Protein AF-A0A7V4NN51-F1 (afdb_monomer_lite)

Sequence (127 aa):
MRTKKGFVLYLTLILLSLLLLMSLALNQIIVSQSKVLQTLGKSVIAYYGAETGIERGFYEYYVNNRGPGFSASSILEIIGSNPVEYSVTFYSPSPWSNLCPATYYKSICIISTGKFLDNQRAVSSNY

Secondary structure (DSSP, 8-state):
-HHHHHHHHHHHHHHHHHHHHHHHHHHHHHHHHHHHHHHHHHHHHHHHHHHHHHHHHHHHHHTT---TT-EEEEEEEEETTEEEEEEEEEE--BTT-TTSB-SSTT--EEEEEEEETTEEEEEEEE-

pLDDT: mean 87.02, std 10.54, range [51.28, 97.94]

Structure (mmCIF, N/CA/C/O backbone):
data_AF-A0A7V4NN51-F1
#
_entry.id   AF-A0A7V4NN51-F1
#
loop_
_atom_site.group_PDB
_atom_site.id
_atom_site.type_symbol
_atom_site.label_atom_id
_atom_site.label_alt_id
_atom_site.label_comp_id
_atom_site.label_asym_id
_atom_site.label_entity_id
_atom_site.label_seq_id
_atom_site.pdbx_PDB_ins_code
_atom_site.Cartn_x
_atom_site.Cartn_y
_atom_site.Cartn_z
_atom_site.occupancy
_atom_site.B_iso_or_equiv
_atom_site.auth_seq_id
_atom_site.auth_comp_id
_atom_site.auth_asym_id
_atom_site.auth_atom_id
_atom_site.pdbx_PDB_model_num
ATOM 1 N N . MET A 1 1 ? -41.494 -13.749 52.878 1.00 51.28 1 MET A N 1
ATOM 2 C CA . MET A 1 1 ? -41.382 -13.998 51.415 1.00 51.28 1 MET A CA 1
ATOM 3 C C . MET A 1 1 ? -41.038 -12.767 50.552 1.00 51.28 1 MET A C 1
ATOM 5 O O . MET A 1 1 ? -40.801 -12.949 49.365 1.00 51.28 1 MET A O 1
ATOM 9 N N . ARG A 1 2 ? -40.945 -11.532 51.083 1.00 56.06 2 ARG A N 1
ATOM 10 C CA . ARG A 1 2 ? -40.617 -10.330 50.274 1.00 56.06 2 ARG A CA 1
ATOM 11 C C . ARG A 1 2 ? -39.137 -10.213 49.857 1.00 56.06 2 ARG A C 1
ATOM 13 O O . ARG A 1 2 ? -38.851 -9.671 48.798 1.00 56.06 2 ARG A O 1
ATOM 20 N N . THR A 1 3 ? -38.213 -10.790 50.624 1.00 61.19 3 THR A N 1
ATOM 21 C CA . THR A 1 3 ? -36.753 -10.711 50.405 1.00 61.19 3 THR A CA 1
ATOM 22 C C . THR A 1 3 ? -36.252 -11.482 49.178 1.00 61.19 3 THR A C 1
ATOM 24 O O . THR A 1 3 ? -35.328 -11.029 48.511 1.00 61.19 3 THR A O 1
ATOM 27 N N . LYS A 1 4 ? -36.895 -12.600 48.805 1.00 69.06 4 LYS A N 1
ATOM 28 C CA . LYS A 1 4 ? -36.501 -13.382 47.616 1.00 69.06 4 LYS A CA 1
ATOM 29 C C . LYS A 1 4 ? -36.770 -12.646 46.294 1.00 69.06 4 LYS A C 1
ATOM 31 O O . LYS A 1 4 ? -36.002 -12.803 45.354 1.00 69.06 4 LYS A O 1
ATOM 36 N N . LYS A 1 5 ? -37.822 -11.817 46.221 1.00 70.44 5 LYS A N 1
ATOM 37 C CA . LYS A 1 5 ? -38.177 -11.065 45.000 1.00 70.44 5 LYS A CA 1
ATOM 38 C C . LYS A 1 5 ? -37.179 -9.942 44.688 1.00 70.44 5 LYS A C 1
ATOM 40 O O . LYS A 1 5 ? -36.827 -9.762 43.529 1.00 70.44 5 LYS A O 1
ATOM 45 N N . GLY A 1 6 ? -36.689 -9.235 45.710 1.00 80.00 6 GLY A N 1
ATOM 46 C CA . GLY A 1 6 ? -35.676 -8.185 45.536 1.00 80.00 6 GLY A CA 1
ATOM 47 C C . GLY A 1 6 ? -34.317 -8.735 45.097 1.00 80.00 6 GLY A C 1
ATOM 48 O O . GLY A 1 6 ? -33.671 -8.159 44.228 1.00 80.00 6 GLY A O 1
ATOM 49 N N . PHE A 1 7 ? -33.923 -9.896 45.631 1.00 87.56 7 PHE A N 1
ATOM 50 C CA . PHE A 1 7 ? -32.680 -10.563 45.241 1.00 87.56 7 PHE A CA 1
ATOM 51 C C . PHE A 1 7 ? -32.692 -11.023 43.777 1.00 87.56 7 PHE A C 1
ATOM 53 O O . PHE A 1 7 ? -31.720 -10.816 43.058 1.00 87.56 7 PHE A O 1
ATOM 60 N N . VAL A 1 8 ? -33.810 -11.592 43.311 1.00 90.94 8 VAL A N 1
ATOM 61 C CA . VAL A 1 8 ? -33.960 -11.989 41.902 1.00 90.94 8 VAL A CA 1
ATOM 62 C C . VAL A 1 8 ? -33.877 -10.771 40.980 1.00 90.94 8 VAL A C 1
ATOM 64 O O . VAL A 1 8 ? -33.177 -10.833 39.976 1.00 90.94 8 VAL A O 1
ATOM 67 N N . LEU A 1 9 ? -34.504 -9.646 41.344 1.00 89.44 9 LEU A N 1
ATOM 68 C CA . LEU A 1 9 ? -34.423 -8.408 40.562 1.00 89.44 9 LEU A CA 1
ATOM 69 C C . LEU A 1 9 ? -32.977 -7.887 40.456 1.00 89.44 9 LEU A C 1
ATOM 71 O O . LEU A 1 9 ? -32.512 -7.535 39.372 1.00 89.44 9 LEU A O 1
ATOM 75 N N . TYR A 1 10 ? -32.244 -7.888 41.570 1.00 93.25 10 TYR A N 1
ATOM 76 C CA . TYR A 1 10 ? -30.837 -7.489 41.598 1.00 93.25 10 TYR A CA 1
ATOM 77 C C . TYR A 1 10 ? -29.969 -8.380 40.700 1.00 93.25 10 TYR A C 1
ATOM 79 O O . TYR A 1 10 ? -29.172 -7.884 39.905 1.00 93.25 10 TYR A O 1
ATOM 87 N N . LEU A 1 11 ? -30.181 -9.696 40.760 1.00 94.06 11 LEU A N 1
ATOM 88 C CA . LEU A 1 11 ? -29.460 -10.655 39.929 1.00 94.06 11 LEU A CA 1
ATOM 89 C C . LEU A 1 11 ? -29.770 -10.460 38.438 1.00 94.06 11 LEU A C 1
ATOM 91 O O . LEU A 1 11 ? -28.855 -10.477 37.617 1.00 94.06 11 LEU A O 1
ATOM 95 N N . THR A 1 12 ? -31.030 -10.195 38.079 1.00 95.44 12 THR A N 1
ATOM 96 C CA . THR A 1 12 ? -31.389 -9.883 36.687 1.00 95.44 12 THR A CA 1
ATOM 97 C C . THR A 1 12 ? -30.737 -8.597 36.186 1.00 95.44 12 THR A C 1
ATOM 99 O O . THR A 1 12 ? -30.288 -8.559 35.045 1.00 95.44 12 THR A O 1
ATOM 102 N N . LEU A 1 13 ? -30.614 -7.570 37.033 1.00 95.88 13 LEU A N 1
ATOM 103 C CA . LEU A 1 13 ? -29.943 -6.318 36.674 1.00 95.88 13 LEU A CA 1
ATOM 104 C C . LEU A 1 13 ? -28.449 -6.518 36.411 1.00 95.88 13 LEU A C 1
ATOM 106 O O . LEU A 1 13 ? -27.931 -5.970 35.441 1.00 95.88 13 LEU A O 1
ATOM 110 N N . ILE A 1 14 ? -27.771 -7.330 37.228 1.00 97.06 14 ILE A N 1
ATOM 111 C CA . ILE A 1 14 ? -26.359 -7.674 37.008 1.00 97.06 14 ILE A CA 1
ATOM 112 C C . ILE A 1 14 ? -26.183 -8.454 35.705 1.00 97.06 14 ILE A C 1
ATOM 114 O O . ILE A 1 14 ? -25.259 -8.188 34.941 1.00 97.06 14 ILE A O 1
ATOM 118 N N . LEU A 1 15 ? -27.062 -9.416 35.423 1.00 97.56 15 LEU A N 1
ATOM 119 C CA . LEU A 1 15 ? -26.975 -10.181 34.180 1.00 97.56 15 LEU A CA 1
ATOM 120 C C . LEU A 1 15 ? -27.217 -9.293 32.955 1.00 97.56 15 LEU A C 1
ATOM 122 O O . LEU A 1 15 ? -26.477 -9.384 31.979 1.00 97.56 15 LEU A O 1
ATOM 126 N N . LEU A 1 16 ? -28.209 -8.403 33.013 1.00 97.38 16 LEU A N 1
ATOM 127 C CA . LEU A 1 16 ? -28.487 -7.457 31.934 1.00 97.38 16 LEU A CA 1
ATOM 128 C C . LEU A 1 16 ? -27.327 -6.483 31.708 1.00 97.38 16 LEU A C 1
ATOM 130 O O . LEU A 1 16 ? -26.989 -6.212 30.557 1.00 97.38 16 LEU A O 1
ATOM 134 N N . SER A 1 17 ? -26.686 -5.986 32.770 1.00 97.25 17 SER A N 1
ATOM 135 C CA . SER A 1 17 ? -25.528 -5.099 32.627 1.00 97.25 17 SER A CA 1
ATOM 136 C C . SER A 1 17 ? -24.318 -5.826 32.037 1.00 97.25 17 SER A C 1
ATOM 138 O O . SER A 1 17 ? -23.636 -5.270 31.177 1.00 97.25 17 SER A O 1
ATOM 140 N N . LEU A 1 18 ? -24.094 -7.089 32.413 1.00 97.88 18 LEU A N 1
ATOM 141 C CA . LEU A 1 18 ? -23.037 -7.919 31.838 1.00 97.88 18 LEU A CA 1
ATOM 142 C C . LEU A 1 18 ? -23.264 -8.164 30.337 1.00 97.88 18 LEU A C 1
ATOM 144 O O . LEU A 1 18 ? -22.349 -7.990 29.533 1.00 97.88 18 LEU A O 1
ATOM 148 N N . LEU A 1 19 ? -24.495 -8.516 29.953 1.00 97.94 19 LEU A N 1
ATOM 149 C CA . LEU A 1 19 ? -24.872 -8.719 28.552 1.00 97.94 19 LEU A CA 1
ATOM 150 C C . LEU A 1 19 ? -24.721 -7.432 27.735 1.00 97.94 19 LEU A C 1
ATOM 152 O O . LEU A 1 19 ? -24.219 -7.466 26.610 1.00 97.94 19 LEU A O 1
ATOM 156 N N . LEU A 1 20 ? -25.100 -6.289 28.310 1.00 97.62 20 LEU A N 1
ATOM 157 C CA . LEU A 1 20 ? -24.940 -4.990 27.667 1.00 97.62 20 LEU A CA 1
ATOM 158 C C . LEU A 1 20 ? -23.460 -4.661 27.423 1.00 97.62 20 LEU A C 1
ATOM 160 O O . LEU A 1 20 ? -23.103 -4.235 26.325 1.00 97.62 20 LEU A O 1
ATOM 164 N N . LEU A 1 21 ? -22.592 -4.902 28.412 1.00 97.81 21 LEU A N 1
ATOM 165 C CA . LEU A 1 21 ? -21.147 -4.691 28.281 1.00 97.81 21 LEU A CA 1
ATOM 166 C C . LEU A 1 21 ? -20.542 -5.566 27.179 1.00 97.81 21 LEU A C 1
ATOM 168 O O . LEU A 1 21 ? -19.784 -5.066 26.347 1.00 97.81 21 LEU A O 1
ATOM 172 N N . MET A 1 22 ? -20.913 -6.849 27.129 1.00 97.88 22 MET A N 1
ATOM 173 C CA . MET A 1 22 ? -20.467 -7.760 26.070 1.00 97.88 22 MET A CA 1
ATOM 174 C C . MET A 1 22 ? -20.912 -7.275 24.686 1.00 97.88 22 MET A C 1
ATOM 176 O O . MET A 1 22 ? -20.111 -7.242 23.752 1.00 97.88 22 MET A O 1
ATOM 180 N N . SER A 1 23 ? -22.168 -6.841 24.557 1.00 97.50 23 SER A N 1
ATOM 181 C CA . SER A 1 23 ? -22.694 -6.326 23.292 1.00 97.50 23 SER A CA 1
ATOM 182 C C . SER A 1 23 ? -21.977 -5.052 22.837 1.00 97.50 23 SER A C 1
ATOM 184 O O . SER A 1 23 ? -21.705 -4.900 21.646 1.00 97.50 23 SER A O 1
ATOM 186 N N . LEU A 1 24 ? -21.656 -4.137 23.757 1.00 97.00 24 LEU A N 1
ATOM 187 C CA . LEU A 1 24 ? -20.910 -2.919 23.431 1.00 97.00 24 LEU A CA 1
ATOM 188 C C . LEU A 1 24 ? -19.487 -3.239 22.964 1.00 97.00 24 LEU A C 1
ATOM 190 O O . LEU A 1 24 ? -19.034 -2.670 21.970 1.00 97.00 24 LEU A O 1
ATOM 194 N N . ALA A 1 25 ? -18.807 -4.167 23.642 1.00 96.88 25 ALA A N 1
ATOM 195 C CA . ALA A 1 25 ? -17.466 -4.600 23.263 1.00 96.88 25 ALA A CA 1
ATOM 196 C C . ALA A 1 25 ? -17.448 -5.218 21.854 1.00 96.88 25 ALA A C 1
ATOM 198 O O . ALA A 1 25 ? -16.611 -4.858 21.027 1.00 96.88 25 ALA A O 1
ATOM 199 N N . LEU A 1 26 ? -18.416 -6.086 21.539 1.00 97.12 26 LEU A N 1
ATOM 200 C CA . LEU A 1 26 ? -18.549 -6.670 20.201 1.00 97.12 26 LEU A CA 1
ATOM 201 C C . LEU A 1 26 ? -18.815 -5.608 19.132 1.00 97.12 26 LEU A C 1
ATOM 203 O O . LEU A 1 26 ? -18.198 -5.640 18.068 1.00 97.12 26 LEU A O 1
ATOM 207 N N . ASN A 1 27 ? -19.679 -4.633 19.418 1.00 96.81 27 ASN A N 1
ATOM 208 C CA . ASN A 1 27 ? -19.972 -3.560 18.472 1.00 96.81 27 ASN A CA 1
ATOM 209 C C . ASN A 1 27 ? -18.717 -2.736 18.128 1.00 96.81 27 ASN A C 1
ATOM 211 O O . ASN A 1 27 ? -18.483 -2.408 16.966 1.00 96.81 27 ASN A O 1
ATOM 215 N N . GLN A 1 28 ? -17.860 -2.458 19.115 1.00 95.44 28 GLN A N 1
ATOM 216 C CA . GLN A 1 28 ? -16.591 -1.762 18.876 1.00 95.44 28 GLN A CA 1
ATOM 217 C C . GLN A 1 28 ? -15.660 -2.548 17.945 1.00 95.44 28 GLN A C 1
ATOM 219 O O . GLN A 1 28 ? -15.038 -1.955 17.061 1.00 95.44 28 GLN A O 1
ATOM 224 N N . ILE A 1 29 ? -15.596 -3.874 18.101 1.00 96.19 29 ILE A N 1
ATOM 225 C CA . ILE A 1 29 ? -14.806 -4.750 17.226 1.00 96.19 29 ILE A CA 1
ATOM 226 C C . ILE A 1 29 ? -15.369 -4.735 15.800 1.00 96.19 29 ILE A C 1
ATOM 228 O O . ILE A 1 29 ? -14.616 -4.609 14.840 1.00 96.19 29 ILE A O 1
ATOM 232 N N . ILE A 1 30 ? -16.689 -4.816 15.635 1.00 96.00 30 ILE A N 1
ATOM 233 C CA . ILE A 1 30 ? -17.318 -4.818 14.306 1.00 96.00 30 ILE A CA 1
ATOM 234 C C . ILE A 1 30 ? -17.030 -3.505 13.567 1.00 96.00 30 ILE A C 1
ATOM 236 O O . ILE A 1 30 ? -16.633 -3.513 12.399 1.00 96.00 30 ILE A O 1
ATOM 240 N N . VAL A 1 31 ? -17.175 -2.369 14.251 1.00 95.19 31 VAL A N 1
ATOM 241 C CA . VAL A 1 31 ? -16.917 -1.050 13.659 1.00 95.19 31 VAL A CA 1
ATOM 242 C C . VAL A 1 31 ? -15.441 -0.876 13.295 1.00 95.19 31 VAL A C 1
ATOM 244 O O . VAL A 1 31 ? -15.139 -0.308 12.243 1.00 95.19 31 VAL A O 1
ATOM 247 N N . SER A 1 32 ? -14.510 -1.363 14.121 1.00 93.94 32 SER A N 1
ATOM 248 C CA . SER A 1 32 ? -13.078 -1.265 13.819 1.00 93.94 32 SER A CA 1
ATOM 249 C C . SER A 1 32 ? -12.686 -2.143 12.628 1.00 93.94 32 SER A C 1
ATOM 251 O O . SER A 1 32 ? -12.013 -1.661 11.715 1.00 93.94 32 SER A O 1
ATOM 253 N N . GLN A 1 33 ? -13.183 -3.379 12.571 1.00 93.56 33 GLN A N 1
ATOM 254 C CA . GLN A 1 33 ? -12.920 -4.305 11.467 1.00 93.56 33 GLN A CA 1
ATOM 255 C C . GLN A 1 33 ? -13.506 -3.809 10.139 1.00 93.56 33 GLN A C 1
ATOM 257 O O . GLN A 1 33 ? -12.858 -3.914 9.098 1.00 93.56 33 GLN A O 1
ATOM 262 N N . SER A 1 34 ? -14.688 -3.186 10.162 1.00 92.94 34 SER A N 1
ATOM 263 C CA . SER A 1 34 ? -15.295 -2.588 8.965 1.00 92.94 34 SER A CA 1
ATOM 264 C C . SER A 1 34 ? -14.397 -1.518 8.326 1.00 92.94 34 SER A C 1
ATOM 266 O O . SER A 1 34 ? -14.204 -1.504 7.108 1.00 92.94 34 SER A O 1
ATOM 268 N N . LYS A 1 35 ? -13.754 -0.667 9.139 1.00 90.69 35 LYS A N 1
ATOM 269 C CA . LYS A 1 35 ? -12.799 0.338 8.640 1.00 90.69 35 LYS A CA 1
ATOM 270 C C . LYS A 1 35 ? -11.567 -0.305 8.001 1.00 90.69 35 LYS A C 1
ATOM 272 O O . LYS A 1 35 ? -11.111 0.159 6.959 1.00 90.69 35 LYS A O 1
ATOM 277 N N . VAL A 1 36 ? -11.046 -1.380 8.597 1.00 90.62 36 VAL A N 1
ATOM 278 C CA . VAL A 1 36 ? -9.903 -2.125 8.043 1.00 90.62 36 VAL A CA 1
ATOM 279 C C . VAL A 1 36 ? -10.257 -2.721 6.680 1.00 90.62 36 VAL A C 1
ATOM 281 O O . VAL A 1 36 ? -9.492 -2.553 5.731 1.00 90.62 36 VAL A O 1
ATOM 284 N N . LEU A 1 37 ? -11.434 -3.339 6.546 1.00 91.44 37 LEU A N 1
ATOM 285 C CA . LEU A 1 37 ? -11.901 -3.915 5.280 1.00 91.44 37 LEU A CA 1
ATOM 286 C C . LEU A 1 37 ? -12.011 -2.870 4.162 1.00 91.44 37 LEU A C 1
ATOM 288 O O . LEU A 1 37 ? -11.602 -3.138 3.032 1.00 91.44 37 LEU A O 1
ATOM 292 N N . GLN A 1 38 ? -12.490 -1.661 4.465 1.00 89.25 38 GLN A N 1
ATOM 293 C CA . GLN A 1 38 ? -12.536 -0.577 3.478 1.00 89.25 38 GLN A CA 1
ATOM 294 C C . GLN A 1 38 ? -11.138 -0.174 2.992 1.00 89.25 38 GLN A C 1
ATOM 296 O O . GLN A 1 38 ? -10.926 0.027 1.794 1.00 89.25 38 GLN A O 1
ATOM 301 N N . THR A 1 39 ? -10.166 -0.078 3.900 1.00 89.62 39 THR A N 1
ATOM 302 C CA . THR A 1 39 ? -8.774 0.235 3.545 1.00 89.62 39 THR A CA 1
ATOM 303 C C . THR A 1 39 ? -8.137 -0.888 2.728 1.00 89.62 39 THR A C 1
ATOM 305 O O . THR A 1 39 ? -7.427 -0.614 1.760 1.00 89.62 39 THR A O 1
ATOM 308 N N . LEU A 1 40 ? -8.434 -2.151 3.053 1.00 91.81 40 LEU A N 1
ATOM 309 C CA . LEU A 1 40 ? -7.982 -3.305 2.275 1.00 91.81 40 LEU A CA 1
ATOM 310 C C . LEU A 1 40 ? -8.549 -3.290 0.851 1.00 91.81 40 LEU A C 1
ATOM 312 O O . LEU A 1 40 ? -7.788 -3.480 -0.093 1.00 91.81 40 LEU A O 1
ATOM 316 N N . GLY A 1 41 ? -9.836 -2.979 0.675 1.00 90.31 41 GLY A N 1
ATOM 317 C CA . GLY A 1 41 ? -10.439 -2.851 -0.656 1.00 90.31 41 GLY A CA 1
ATOM 318 C C . GLY A 1 41 ? -9.725 -1.810 -1.526 1.00 90.31 41 GLY A C 1
ATOM 319 O O . GLY A 1 41 ? -9.331 -2.100 -2.654 1.00 90.31 41 GLY A O 1
ATOM 320 N N . LYS A 1 42 ? -9.450 -0.622 -0.973 1.00 93.06 42 LYS A N 1
ATOM 321 C CA . LYS A 1 42 ? -8.672 0.427 -1.662 1.00 93.06 42 LYS A CA 1
ATOM 322 C C . LYS A 1 42 ? -7.244 -0.027 -1.993 1.00 93.06 42 LYS A C 1
ATOM 324 O O . LYS A 1 42 ? -6.720 0.283 -3.057 1.00 93.06 42 LYS A O 1
ATOM 329 N N . SER A 1 43 ? -6.620 -0.768 -1.081 1.00 93.38 43 SER A N 1
ATOM 330 C CA . SER A 1 43 ? -5.283 -1.337 -1.256 1.00 93.38 43 SER A CA 1
ATOM 331 C C . SER A 1 43 ? -5.221 -2.351 -2.401 1.00 93.38 43 SER A C 1
ATOM 333 O O . SER A 1 43 ? -4.228 -2.377 -3.118 1.00 93.38 43 SER A O 1
ATOM 335 N N . VAL A 1 44 ? -6.252 -3.179 -2.575 1.00 94.19 44 VAL A N 1
ATOM 336 C CA . VAL A 1 44 ? -6.328 -4.140 -3.686 1.00 94.19 44 VAL A CA 1
ATOM 337 C C . VAL A 1 44 ? -6.408 -3.409 -5.027 1.00 94.19 44 VAL A C 1
ATOM 339 O O . VAL A 1 44 ? -5.692 -3.762 -5.955 1.00 94.19 44 VAL A O 1
ATOM 342 N N . ILE A 1 45 ? -7.193 -2.333 -5.118 1.00 93.69 45 ILE A N 1
ATOM 343 C CA . ILE A 1 45 ? -7.270 -1.505 -6.335 1.00 93.69 45 ILE A CA 1
ATOM 344 C C . ILE A 1 45 ? -5.907 -0.870 -6.654 1.00 93.69 45 ILE A C 1
ATOM 346 O O . ILE A 1 45 ? -5.441 -0.935 -7.789 1.00 93.69 45 ILE A O 1
ATOM 350 N N . ALA A 1 46 ? -5.230 -0.306 -5.648 1.00 93.44 46 ALA A N 1
ATOM 351 C CA . ALA A 1 46 ? -3.878 0.226 -5.818 1.00 93.44 46 ALA A CA 1
ATOM 352 C C . ALA A 1 46 ? -2.880 -0.862 -6.261 1.00 93.44 46 ALA A C 1
ATOM 354 O O . ALA A 1 46 ? -1.992 -0.590 -7.062 1.00 93.44 46 ALA A O 1
ATOM 355 N N . TYR A 1 47 ? -3.031 -2.097 -5.777 1.00 95.00 47 TYR A N 1
ATOM 356 C CA . TYR A 1 47 ? -2.201 -3.226 -6.197 1.00 95.00 47 TYR A CA 1
ATOM 357 C C . TYR A 1 47 ? -2.426 -3.597 -7.669 1.00 95.00 47 TYR A C 1
ATOM 359 O O . TYR A 1 47 ? -1.452 -3.720 -8.404 1.00 95.00 47 TYR A O 1
ATOM 367 N N . TYR A 1 48 ? -3.677 -3.661 -8.133 1.00 93.75 48 TYR A N 1
ATOM 368 C CA . TYR A 1 48 ? -3.979 -3.885 -9.554 1.00 93.75 48 TYR A CA 1
ATOM 369 C C . TYR A 1 48 ? -3.389 -2.798 -10.463 1.00 93.75 48 TYR A C 1
ATOM 371 O O . TYR A 1 48 ? -2.844 -3.101 -11.527 1.00 93.75 48 TYR A O 1
ATOM 379 N N . GLY A 1 49 ? -3.431 -1.533 -10.031 1.00 92.88 49 GLY A N 1
ATOM 380 C CA . GLY A 1 49 ? -2.740 -0.448 -10.732 1.00 92.88 49 GLY A CA 1
ATOM 381 C C . GLY A 1 49 ? -1.228 -0.688 -10.817 1.00 92.88 49 GLY A C 1
ATOM 382 O O . GLY A 1 49 ? -0.626 -0.508 -11.874 1.00 92.88 49 GLY A O 1
ATOM 383 N N . ALA A 1 50 ? -0.615 -1.160 -9.727 1.00 94.12 50 ALA A N 1
ATOM 384 C CA . ALA A 1 50 ? 0.806 -1.490 -9.695 1.00 94.12 50 ALA A CA 1
ATOM 385 C C . ALA A 1 50 ? 1.149 -2.637 -10.663 1.00 94.12 50 ALA A C 1
ATOM 387 O O . ALA A 1 50 ? 2.084 -2.497 -11.449 1.00 94.12 50 ALA A O 1
ATOM 388 N N . GLU A 1 51 ? 0.388 -3.733 -10.668 1.00 94.12 51 GLU A N 1
ATOM 389 C CA . GLU A 1 51 ? 0.615 -4.854 -11.593 1.00 94.12 51 GLU A CA 1
ATOM 390 C C . GLU A 1 51 ? 0.466 -4.436 -13.057 1.00 94.12 51 GLU A C 1
ATOM 392 O O . GLU A 1 51 ? 1.337 -4.733 -13.872 1.00 94.12 51 GLU A O 1
ATOM 397 N N . THR A 1 52 ? -0.553 -3.636 -13.377 1.00 93.06 52 THR A N 1
ATOM 398 C CA . THR A 1 52 ? -0.726 -3.110 -14.740 1.00 93.06 52 THR A CA 1
ATOM 399 C C . THR A 1 52 ? 0.474 -2.260 -15.169 1.00 93.06 52 THR A C 1
ATOM 401 O O . THR A 1 52 ? 0.941 -2.337 -16.307 1.00 93.06 52 THR A O 1
ATOM 404 N N . GLY A 1 53 ? 1.033 -1.468 -14.250 1.00 91.38 53 GLY A N 1
ATOM 405 C CA . GLY A 1 53 ? 2.270 -0.743 -14.516 1.00 91.38 53 GLY A CA 1
ATOM 406 C C . GLY A 1 53 ? 3.475 -1.672 -14.737 1.00 91.38 53 GLY A C 1
ATOM 407 O O . GLY A 1 53 ? 4.297 -1.379 -15.601 1.00 91.38 53 GLY A O 1
ATOM 408 N N . ILE A 1 54 ? 3.576 -2.818 -14.050 1.00 91.44 54 ILE A N 1
ATOM 409 C CA . ILE A 1 54 ? 4.626 -3.816 -14.336 1.00 91.44 54 ILE A CA 1
ATOM 410 C C . ILE A 1 54 ? 4.491 -4.346 -15.764 1.00 91.44 54 ILE A C 1
ATOM 412 O O . ILE A 1 54 ? 5.479 -4.362 -16.498 1.00 91.44 54 ILE A O 1
ATOM 416 N N . GLU A 1 55 ? 3.285 -4.732 -16.180 1.00 91.88 55 GLU A N 1
ATOM 417 C CA . GLU A 1 55 ? 3.032 -5.205 -17.545 1.00 91.88 55 GLU A CA 1
ATOM 418 C C . GLU A 1 55 ? 3.390 -4.138 -18.580 1.00 91.88 55 GLU A C 1
ATOM 420 O O . GLU A 1 55 ? 4.070 -4.422 -19.571 1.00 91.88 55 GLU A O 1
ATOM 425 N N . ARG A 1 56 ? 3.013 -2.879 -18.320 1.00 90.75 56 ARG A N 1
ATOM 426 C CA . ARG A 1 56 ? 3.409 -1.758 -19.173 1.00 90.75 56 ARG A CA 1
ATOM 427 C C . ARG A 1 56 ? 4.924 -1.583 -19.204 1.00 90.75 56 ARG A C 1
ATOM 429 O O . ARG A 1 56 ? 5.474 -1.339 -20.273 1.00 90.75 56 ARG A O 1
ATOM 436 N N . GLY A 1 57 ? 5.601 -1.726 -18.068 1.00 90.25 57 GLY A N 1
ATOM 437 C CA . GLY A 1 57 ? 7.058 -1.709 -17.987 1.00 90.25 57 GLY A CA 1
ATOM 438 C C . GLY A 1 57 ? 7.685 -2.783 -18.876 1.00 90.25 57 GLY A C 1
ATOM 439 O O . GLY A 1 57 ? 8.542 -2.483 -19.703 1.00 90.25 57 GLY A O 1
ATOM 440 N N . PHE A 1 58 ? 7.209 -4.024 -18.797 1.00 89.62 58 PHE A N 1
ATOM 441 C CA . PHE A 1 58 ? 7.699 -5.085 -19.675 1.00 89.62 58 PHE A CA 1
ATOM 442 C C . PHE A 1 58 ? 7.428 -4.803 -21.154 1.00 89.62 58 PHE A C 1
ATOM 444 O O . PHE A 1 58 ? 8.306 -5.032 -21.985 1.00 89.62 58 PHE A O 1
ATOM 451 N N . TYR A 1 59 ? 6.261 -4.254 -21.492 1.00 90.44 59 TYR A N 1
ATOM 452 C CA . TYR A 1 59 ? 5.961 -3.839 -22.861 1.00 90.44 59 TYR A CA 1
ATOM 453 C C . TYR A 1 59 ? 6.960 -2.787 -23.368 1.00 90.44 59 TYR A C 1
ATOM 455 O O . TYR A 1 59 ? 7.537 -2.937 -24.444 1.00 90.44 59 TYR A O 1
ATOM 463 N N . GLU A 1 60 ? 7.219 -1.742 -22.578 1.00 90.69 60 GLU A N 1
ATOM 464 C CA . GLU A 1 60 ? 8.180 -0.693 -22.932 1.00 90.69 60 GLU A CA 1
ATOM 465 C C . GLU A 1 60 ? 9.610 -1.244 -23.072 1.00 90.69 60 GLU A C 1
ATOM 467 O O . GLU A 1 60 ? 10.348 -0.816 -23.961 1.00 90.69 60 GLU A O 1
ATOM 472 N N . TYR A 1 61 ? 9.991 -2.222 -22.246 1.00 88.81 61 TYR A N 1
ATOM 473 C CA . TYR A 1 61 ? 11.295 -2.877 -22.329 1.00 88.81 61 TYR A CA 1
ATOM 474 C C . TYR A 1 61 ? 11.456 -3.717 -23.597 1.00 88.81 61 TYR A C 1
ATOM 476 O O . TYR A 1 61 ? 12.396 -3.512 -24.360 1.00 88.81 61 TYR A O 1
ATOM 484 N N . TYR A 1 62 ? 10.539 -4.659 -23.833 1.00 88.75 62 TYR A N 1
ATOM 485 C CA . TYR A 1 62 ? 10.688 -5.651 -24.898 1.00 88.75 62 TYR A CA 1
ATOM 486 C C . TYR A 1 62 ? 10.298 -5.124 -26.277 1.00 88.75 62 TYR A C 1
ATOM 488 O O . TYR A 1 62 ? 10.906 -5.513 -27.271 1.00 88.75 62 TYR A O 1
ATOM 496 N N . VAL A 1 63 ? 9.282 -4.261 -26.355 1.00 92.12 63 VAL A N 1
ATOM 497 C CA . VAL A 1 63 ? 8.746 -3.777 -27.636 1.00 92.12 63 VAL A CA 1
ATOM 498 C C . VAL A 1 63 ? 9.391 -2.455 -28.028 1.00 92.12 63 VAL A C 1
ATOM 500 O O . VAL A 1 63 ? 9.825 -2.288 -29.166 1.00 92.12 63 VAL A O 1
ATOM 503 N N . ASN A 1 64 ? 9.499 -1.523 -27.078 1.00 89.69 64 ASN A N 1
ATOM 504 C CA . ASN A 1 64 ? 10.003 -0.176 -27.350 1.00 89.69 64 ASN A CA 1
ATOM 505 C C . ASN A 1 64 ? 11.498 -0.007 -27.031 1.00 89.69 64 ASN A C 1
ATOM 507 O O . ASN A 1 64 ? 12.021 1.098 -27.189 1.00 89.69 64 ASN A O 1
ATOM 511 N N . ASN A 1 65 ? 12.190 -1.070 -26.595 1.00 87.56 65 ASN A N 1
ATOM 512 C CA . ASN A 1 65 ? 13.605 -1.056 -26.198 1.00 87.56 65 ASN A CA 1
ATOM 513 C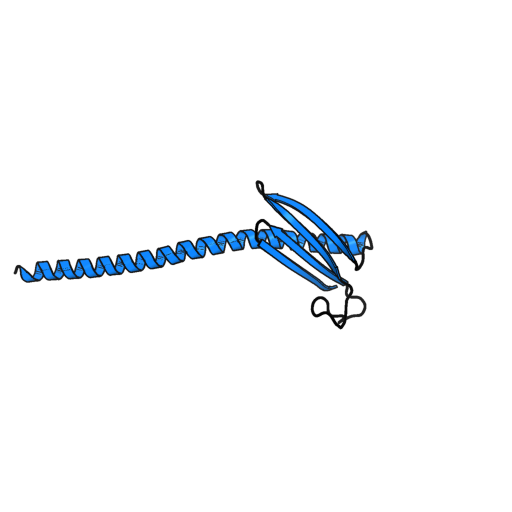 C . ASN A 1 65 ? 13.941 0.056 -25.179 1.00 87.56 65 ASN A C 1
ATOM 515 O O . ASN A 1 65 ? 15.029 0.638 -25.206 1.00 87.56 65 ASN A O 1
ATOM 519 N N . ARG A 1 66 ? 13.000 0.388 -24.282 1.00 85.06 66 ARG A N 1
ATOM 520 C CA . ARG A 1 66 ? 13.230 1.332 -23.177 1.00 85.06 66 ARG A CA 1
ATOM 521 C C . ARG A 1 66 ? 14.058 0.648 -22.094 1.00 85.06 66 ARG A C 1
ATOM 523 O O . ARG A 1 66 ? 13.834 -0.513 -21.793 1.00 85.06 66 ARG A O 1
ATOM 530 N N . GLY A 1 67 ? 15.005 1.364 -21.495 1.00 80.88 67 GLY A N 1
ATOM 531 C CA . GLY A 1 67 ? 15.923 0.812 -20.496 1.00 80.88 67 GLY A CA 1
ATOM 532 C C . GLY A 1 67 ? 15.916 1.558 -19.157 1.00 80.88 67 GLY A C 1
ATOM 533 O O . GLY A 1 67 ? 15.048 2.401 -18.912 1.00 80.88 67 GLY A O 1
ATOM 534 N N . PRO A 1 68 ? 16.907 1.270 -18.293 1.00 76.94 68 PRO A N 1
ATOM 535 C CA . PRO A 1 68 ? 17.135 1.986 -17.039 1.00 76.94 68 PRO A CA 1
ATOM 536 C C . PRO A 1 68 ? 17.135 3.507 -17.221 1.00 76.94 68 PRO A C 1
ATOM 538 O O . PRO A 1 68 ? 17.743 4.021 -18.158 1.00 76.94 68 PRO A O 1
ATOM 541 N N . GLY A 1 69 ? 16.456 4.225 -16.323 1.00 74.69 69 GLY A N 1
ATOM 542 C CA . GLY A 1 69 ? 16.260 5.678 -16.422 1.00 74.69 69 GLY A CA 1
ATOM 543 C C . GLY A 1 69 ? 14.966 6.101 -17.124 1.00 74.69 69 GLY A C 1
ATOM 544 O O . GLY A 1 69 ? 14.625 7.282 -17.103 1.00 74.69 69 GLY A O 1
ATOM 545 N N . PHE A 1 70 ? 14.209 5.161 -17.695 1.00 82.38 70 PHE A N 1
ATOM 546 C CA . PHE A 1 70 ? 12.830 5.416 -18.094 1.00 82.38 70 PHE A CA 1
ATOM 547 C C . PHE A 1 70 ? 11.905 5.413 -16.871 1.00 82.38 70 PHE A C 1
ATOM 549 O O . PHE A 1 70 ? 12.014 4.568 -15.976 1.00 82.38 70 PHE A O 1
ATOM 556 N N . SER A 1 71 ? 10.962 6.349 -16.862 1.00 86.12 71 SER A N 1
ATOM 557 C CA . SER A 1 71 ? 9.814 6.331 -15.971 1.00 86.12 71 SER A CA 1
ATOM 558 C C . SER A 1 71 ? 8.555 6.693 -16.743 1.00 86.12 71 SER A C 1
ATOM 560 O O . SER A 1 71 ? 8.584 7.502 -17.672 1.00 86.12 71 SER A O 1
ATOM 562 N N . ALA A 1 72 ? 7.445 6.068 -16.374 1.00 86.81 72 ALA A N 1
ATOM 563 C CA . ALA A 1 72 ? 6.145 6.364 -16.951 1.00 86.81 72 ALA A CA 1
ATOM 564 C C . ALA A 1 72 ? 5.089 6.339 -15.863 1.00 86.81 72 ALA A C 1
ATOM 566 O O . ALA A 1 72 ? 5.031 5.398 -15.078 1.00 86.81 72 ALA A O 1
ATOM 567 N N . SER A 1 73 ? 4.225 7.342 -15.859 1.00 89.31 73 SER A N 1
ATOM 568 C CA . SER A 1 73 ? 3.017 7.340 -15.053 1.00 89.31 73 SER A CA 1
ATOM 569 C C . SER A 1 73 ? 1.809 7.581 -15.939 1.00 89.31 73 SER A C 1
ATOM 571 O O . SER A 1 73 ? 1.873 8.327 -16.916 1.00 89.31 73 SER A O 1
ATOM 573 N N . SER A 1 74 ? 0.709 6.913 -15.619 1.00 90.19 74 SER A N 1
ATOM 574 C CA . SER A 1 74 ? -0.563 7.123 -16.299 1.00 90.19 74 SER A CA 1
ATOM 575 C C . SER A 1 74 ? -1.714 6.842 -15.351 1.00 90.19 74 SER A C 1
ATOM 577 O O . SER A 1 74 ? -1.587 6.090 -14.381 1.00 90.19 74 SER A O 1
ATOM 579 N N . ILE A 1 75 ? -2.856 7.436 -15.673 1.00 89.12 75 ILE A N 1
ATOM 580 C CA . ILE A 1 75 ? -4.139 7.038 -15.111 1.00 89.12 75 ILE A CA 1
ATOM 581 C C . ILE A 1 75 ? -4.561 5.772 -15.856 1.00 89.12 75 ILE A C 1
ATOM 583 O O . ILE A 1 75 ? -4.579 5.758 -17.088 1.00 89.12 75 ILE A O 1
ATOM 587 N N . LEU A 1 76 ? -4.834 4.707 -15.107 1.00 87.69 76 LEU A N 1
ATOM 588 C CA . LEU A 1 76 ? -5.363 3.454 -15.633 1.00 87.69 76 LEU A CA 1
ATOM 589 C C . LEU A 1 76 ? -6.859 3.594 -15.919 1.00 87.69 76 LEU A C 1
ATOM 591 O O . LEU A 1 76 ? -7.318 3.332 -17.025 1.00 87.69 76 LEU A O 1
ATOM 595 N N . GLU A 1 77 ? -7.606 4.031 -14.908 1.00 87.75 77 GLU A N 1
ATOM 596 C CA . GLU A 1 77 ? -9.060 4.162 -14.947 1.00 87.75 77 GLU A CA 1
ATOM 597 C C . GLU A 1 77 ? -9.523 5.161 -13.875 1.00 87.75 77 GLU A C 1
ATOM 599 O O . GLU A 1 77 ? -8.790 5.468 -12.933 1.00 87.75 77 GLU A O 1
ATOM 604 N N . ILE A 1 78 ? -10.750 5.667 -14.001 1.0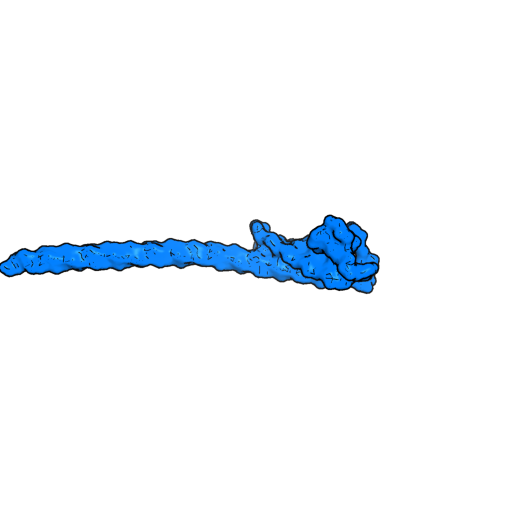0 87.12 78 ILE A N 1
ATOM 605 C CA . ILE A 1 78 ? -11.423 6.472 -12.979 1.00 87.12 78 ILE A CA 1
ATOM 606 C C . ILE A 1 78 ? -12.590 5.658 -12.414 1.00 87.12 78 ILE A C 1
ATOM 608 O O . ILE A 1 78 ? -13.594 5.449 -13.091 1.00 87.12 78 ILE A O 1
ATOM 612 N N . ILE A 1 79 ? -12.488 5.241 -11.149 1.00 84.50 79 ILE A N 1
ATOM 613 C CA . ILE A 1 79 ? -13.572 4.534 -10.454 1.00 84.50 79 ILE A CA 1
ATOM 614 C C . ILE A 1 79 ? -14.413 5.572 -9.704 1.00 84.50 79 ILE A C 1
ATOM 616 O O . ILE A 1 79 ? -14.002 6.128 -8.677 1.00 84.50 79 ILE A O 1
ATOM 620 N N . GLY A 1 80 ? -15.599 5.866 -10.243 1.00 85.44 80 GLY A N 1
ATOM 621 C CA . GLY A 1 80 ? -16.468 6.942 -9.764 1.00 85.44 80 GLY A CA 1
ATOM 622 C C . GLY A 1 80 ? -15.888 8.319 -10.096 1.00 85.44 80 GLY A C 1
ATOM 623 O O . GLY A 1 80 ? -16.073 8.819 -11.199 1.00 85.44 80 GLY A O 1
ATOM 624 N N . SER A 1 81 ? -15.178 8.929 -9.143 1.00 86.56 81 SER A N 1
ATOM 625 C CA . SER A 1 81 ? -14.474 10.217 -9.322 1.00 86.56 81 SER A CA 1
ATOM 626 C C . SER A 1 81 ? -13.000 10.157 -8.916 1.00 86.56 81 SER A C 1
ATOM 628 O O . SER A 1 81 ? -12.340 11.189 -8.853 1.00 86.56 81 SER A O 1
ATOM 630 N N . ASN A 1 82 ? -12.485 8.961 -8.616 1.00 90.00 82 ASN A N 1
ATOM 631 C CA . ASN A 1 82 ? -11.131 8.782 -8.103 1.00 90.00 82 ASN A CA 1
ATOM 632 C C . ASN A 1 82 ? -10.258 8.093 -9.156 1.00 90.00 82 ASN A C 1
ATOM 634 O O . ASN A 1 82 ? -10.604 6.983 -9.576 1.00 90.00 82 ASN A O 1
ATOM 638 N N . PRO A 1 83 ? -9.143 8.713 -9.576 1.00 90.56 83 PRO A N 1
ATOM 639 C CA . PRO A 1 83 ? -8.233 8.090 -10.519 1.00 90.56 83 PRO A CA 1
ATOM 640 C C . PRO A 1 83 ? -7.464 6.951 -9.844 1.00 90.56 83 PRO A C 1
ATOM 642 O O . PRO A 1 83 ? -7.006 7.062 -8.702 1.00 90.56 83 PRO A O 1
ATOM 645 N N . VAL A 1 84 ? -7.329 5.847 -10.569 1.00 92.00 84 VAL A N 1
ATOM 646 C CA . VAL A 1 84 ? -6.351 4.797 -10.301 1.00 92.00 84 VAL A CA 1
ATOM 647 C C . VAL A 1 84 ? -5.128 5.130 -11.138 1.00 92.00 84 VAL A C 1
ATOM 649 O O . VAL A 1 84 ? -5.195 5.164 -12.365 1.00 92.00 84 VAL A O 1
ATOM 652 N N . GLU A 1 85 ? -4.013 5.398 -10.478 1.00 93.62 85 GLU A N 1
ATOM 653 C CA . GLU A 1 85 ? -2.763 5.785 -11.124 1.00 93.62 85 GLU A CA 1
ATOM 654 C C . GLU A 1 85 ? -1.732 4.678 -10.961 1.00 93.62 85 GLU A C 1
ATOM 656 O O . GLU A 1 85 ? -1.705 3.985 -9.942 1.00 93.62 85 GLU A O 1
ATOM 661 N N . TYR A 1 86 ? -0.842 4.552 -11.936 1.00 93.25 86 TYR A N 1
ATOM 662 C CA . TYR A 1 86 ? 0.373 3.767 -11.793 1.00 93.25 86 TYR A CA 1
ATOM 663 C C . TYR A 1 86 ? 1.593 4.610 -12.156 1.00 93.25 86 TYR A C 1
ATOM 665 O O . TYR A 1 86 ? 1.508 5.554 -12.942 1.0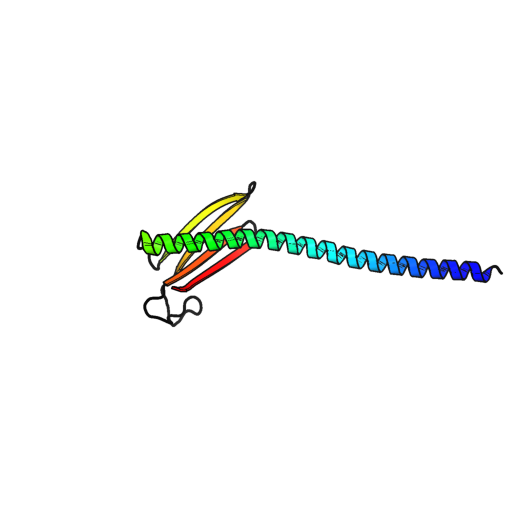0 93.25 86 TYR A O 1
ATOM 673 N N . SER A 1 87 ? 2.738 4.258 -11.582 1.00 93.62 87 SER A N 1
ATOM 674 C CA . SER A 1 87 ? 4.038 4.852 -11.875 1.00 93.62 87 SER A CA 1
ATOM 675 C C . SER A 1 87 ? 5.093 3.760 -11.931 1.00 93.62 87 SER A C 1
ATOM 677 O O . SER A 1 87 ? 5.285 3.038 -10.957 1.00 93.62 87 SER A O 1
ATOM 679 N N . VAL A 1 88 ? 5.759 3.639 -13.071 1.00 92.69 88 VAL A N 1
ATOM 680 C CA . VAL A 1 88 ? 6.778 2.633 -13.363 1.00 92.69 88 VAL A CA 1
ATOM 681 C C . VAL A 1 88 ? 8.131 3.308 -13.412 1.00 92.69 88 VAL A C 1
ATOM 683 O O . VAL A 1 88 ? 8.288 4.338 -14.069 1.00 92.69 88 VAL A O 1
ATOM 686 N N . THR A 1 89 ? 9.118 2.703 -12.769 1.00 90.19 89 THR A N 1
ATOM 687 C CA . THR A 1 89 ? 10.512 3.130 -12.809 1.00 90.19 89 THR A CA 1
ATOM 688 C C . THR A 1 89 ? 11.422 1.948 -13.112 1.00 90.19 89 THR A C 1
ATOM 690 O O . THR A 1 89 ? 11.257 0.843 -12.590 1.00 90.19 89 THR A O 1
ATOM 693 N N . PHE A 1 90 ? 12.396 2.197 -13.985 1.00 88.56 90 PHE A N 1
ATOM 694 C CA . PHE A 1 90 ? 13.401 1.220 -14.374 1.00 88.56 90 PHE A CA 1
ATOM 695 C C . PHE A 1 90 ? 14.699 1.498 -13.643 1.00 88.56 90 PHE A C 1
ATOM 697 O O . PHE A 1 90 ? 15.295 2.568 -13.799 1.00 88.56 90 PHE A O 1
ATOM 704 N N . TYR A 1 91 ? 15.175 0.501 -12.913 1.00 84.31 91 TYR A N 1
ATOM 705 C CA . TYR A 1 91 ? 16.457 0.558 -12.238 1.00 84.31 91 TYR A CA 1
ATOM 706 C C . TYR A 1 91 ? 17.466 -0.335 -12.944 1.00 84.31 91 TYR A C 1
ATOM 708 O O . TYR A 1 91 ? 17.182 -1.472 -13.329 1.00 84.31 91 TYR A O 1
ATOM 716 N N . SER A 1 92 ? 18.677 0.195 -13.092 1.00 79.19 92 SER A N 1
ATOM 717 C CA . SER A 1 92 ? 19.838 -0.615 -13.427 1.00 79.19 92 SER A CA 1
ATOM 718 C C . SER A 1 92 ? 20.187 -1.499 -12.227 1.00 79.19 92 SER A C 1
ATOM 720 O O . SER A 1 92 ? 20.208 -0.981 -11.104 1.00 79.19 92 SER A O 1
ATOM 722 N N . PRO A 1 93 ? 20.511 -2.785 -12.432 1.00 78.12 93 PRO A N 1
ATOM 723 C CA . PRO A 1 93 ? 20.995 -3.635 -11.354 1.00 78.12 93 PRO A CA 1
ATOM 724 C C . PRO A 1 93 ? 22.254 -3.008 -10.757 1.00 78.12 93 PRO A C 1
ATOM 726 O O . PRO A 1 93 ? 23.181 -2.647 -11.486 1.00 78.12 93 PRO A O 1
ATOM 729 N N . SER A 1 94 ? 22.294 -2.861 -9.433 1.00 74.81 94 SER A N 1
ATOM 730 C CA . SER A 1 94 ? 23.483 -2.357 -8.754 1.00 74.81 94 SER A CA 1
ATOM 731 C C . SER A 1 94 ? 23.853 -3.271 -7.584 1.00 74.81 94 SER A C 1
ATOM 733 O O . SER A 1 94 ? 22.982 -3.644 -6.793 1.00 74.81 94 SER A O 1
ATOM 735 N N . PRO A 1 95 ? 25.138 -3.638 -7.433 1.00 71.00 95 PRO A N 1
ATOM 736 C CA . PRO A 1 95 ? 25.589 -4.453 -6.304 1.00 71.00 95 PRO A CA 1
ATOM 737 C C . PRO A 1 95 ? 25.496 -3.713 -4.957 1.00 71.00 95 PRO A C 1
ATOM 739 O O . PRO A 1 95 ? 25.660 -4.329 -3.912 1.00 71.00 95 PRO A O 1
ATOM 742 N N . TRP A 1 96 ? 25.211 -2.407 -4.979 1.00 72.44 96 TRP A N 1
ATOM 743 C CA . TRP A 1 96 ? 25.139 -1.533 -3.805 1.00 72.44 96 TRP A CA 1
ATOM 744 C C . TRP A 1 96 ? 23.703 -1.177 -3.398 1.00 72.44 96 TRP A C 1
ATOM 746 O O . TRP A 1 96 ? 23.499 -0.537 -2.368 1.00 72.44 96 TRP A O 1
ATOM 756 N N . SER A 1 97 ? 22.699 -1.562 -4.193 1.00 70.62 97 SER A N 1
ATOM 757 C CA . SER A 1 97 ? 21.290 -1.299 -3.900 1.00 70.62 97 SER A CA 1
ATOM 758 C C . SER A 1 97 ? 20.580 -2.561 -3.439 1.00 70.62 97 SER A C 1
ATOM 760 O O . SER A 1 97 ? 20.456 -3.518 -4.201 1.00 70.62 97 SER A O 1
ATOM 762 N N . ASN A 1 98 ? 19.983 -2.500 -2.251 1.00 72.88 98 ASN A N 1
ATOM 763 C CA . ASN A 1 98 ? 19.066 -3.537 -1.763 1.00 72.88 98 ASN A CA 1
ATOM 764 C C . ASN A 1 98 ? 17.760 -3.594 -2.575 1.00 72.88 98 ASN A C 1
ATOM 766 O O . ASN A 1 98 ? 17.012 -4.559 -2.471 1.00 72.88 98 ASN A O 1
ATOM 770 N N . LEU A 1 99 ? 17.476 -2.544 -3.353 1.00 72.69 99 LEU A N 1
ATOM 771 C CA . LEU A 1 99 ? 16.261 -2.420 -4.152 1.00 72.69 99 LEU A CA 1
ATOM 772 C C . LEU A 1 99 ? 16.291 -3.327 -5.393 1.00 72.69 99 LEU A C 1
ATOM 774 O O . LEU A 1 99 ? 15.275 -3.916 -5.741 1.00 72.69 99 LEU A O 1
ATOM 778 N N . CYS A 1 100 ? 17.460 -3.437 -6.030 1.00 75.69 100 CYS A N 1
ATOM 779 C CA . CYS A 1 100 ? 17.673 -4.174 -7.275 1.00 75.69 100 CYS A CA 1
ATOM 780 C C . CYS A 1 100 ? 19.089 -4.788 -7.271 1.00 75.69 100 CYS A C 1
ATOM 782 O O . CYS A 1 100 ? 20.014 -4.221 -7.869 1.00 75.69 100 CYS A O 1
ATOM 784 N N . PRO A 1 101 ? 19.303 -5.893 -6.533 1.00 71.25 101 PRO A N 1
ATOM 785 C CA . PRO A 1 101 ? 20.623 -6.490 -6.385 1.00 71.25 101 PRO A CA 1
ATOM 786 C C . PRO A 1 101 ? 21.105 -7.072 -7.715 1.00 71.25 101 PRO A C 1
ATOM 788 O O . PRO A 1 101 ? 20.395 -7.836 -8.365 1.00 71.25 101 PRO A O 1
ATOM 791 N N . ALA A 1 102 ? 22.344 -6.759 -8.097 1.00 67.31 102 ALA A N 1
ATOM 792 C CA . ALA A 1 102 ? 22.996 -7.307 -9.286 1.00 67.31 102 ALA A CA 1
ATOM 793 C C . ALA A 1 102 ? 23.367 -8.791 -9.090 1.00 67.31 102 ALA A C 1
ATOM 795 O O . ALA A 1 102 ? 24.538 -9.137 -8.963 1.00 67.31 102 ALA A O 1
ATOM 796 N N . THR A 1 103 ? 22.372 -9.678 -9.014 1.00 64.06 103 THR A N 1
ATOM 797 C CA . THR A 1 103 ? 22.602 -11.124 -8.852 1.00 64.06 103 THR A CA 1
ATOM 798 C C . THR A 1 103 ? 22.922 -11.806 -10.184 1.00 64.06 103 THR A C 1
ATOM 800 O O . THR A 1 103 ? 23.591 -12.832 -10.180 1.00 64.06 103 THR A O 1
ATOM 803 N N . TYR A 1 104 ? 22.539 -11.202 -11.318 1.00 54.97 104 TYR A N 1
ATOM 804 C CA . TYR A 1 104 ? 22.911 -11.638 -12.669 1.00 54.97 104 TYR A CA 1
ATOM 805 C C . TYR A 1 104 ? 23.075 -10.447 -13.627 1.00 54.97 104 TYR A C 1
ATOM 807 O O . TYR A 1 104 ? 22.296 -9.492 -13.592 1.00 54.97 104 TYR A O 1
ATOM 815 N N . TYR A 1 105 ? 24.062 -10.537 -14.526 1.00 54.00 105 TYR A N 1
ATOM 816 C CA . TYR A 1 105 ? 24.570 -9.491 -15.442 1.00 54.00 105 TYR A CA 1
ATOM 817 C C . TYR A 1 105 ? 23.558 -8.944 -16.471 1.00 54.00 105 TYR A C 1
ATOM 819 O O . TYR A 1 105 ? 23.922 -8.145 -17.331 1.00 54.00 105 TYR A O 1
ATOM 827 N N . LYS A 1 106 ? 22.302 -9.395 -16.416 1.00 56.03 106 LYS A N 1
ATOM 828 C CA . LYS A 1 106 ? 21.250 -9.061 -17.379 1.00 56.03 106 LYS A CA 1
ATOM 829 C C . LYS A 1 106 ? 19.897 -8.731 -16.747 1.00 56.03 106 LYS A C 1
ATOM 831 O 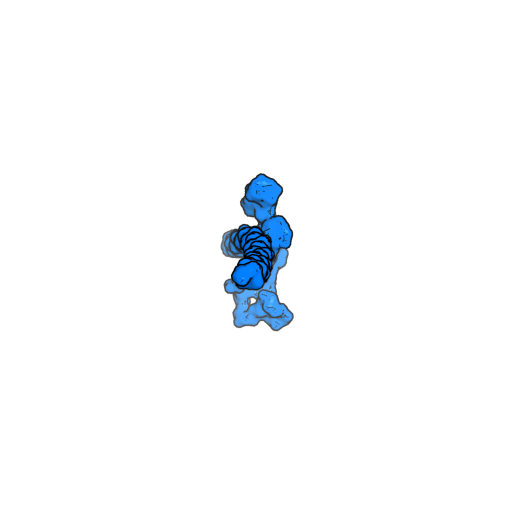O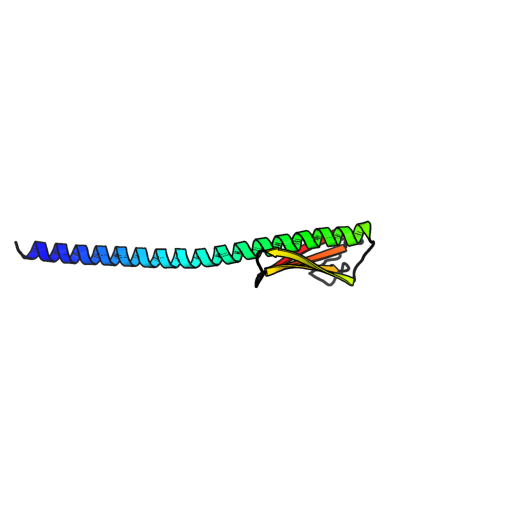 . LYS A 1 106 ? 18.943 -8.561 -17.492 1.00 56.03 106 LYS A O 1
ATOM 836 N N . SER A 1 107 ? 19.835 -8.635 -15.416 1.00 69.56 107 SER A N 1
ATOM 837 C CA . SER A 1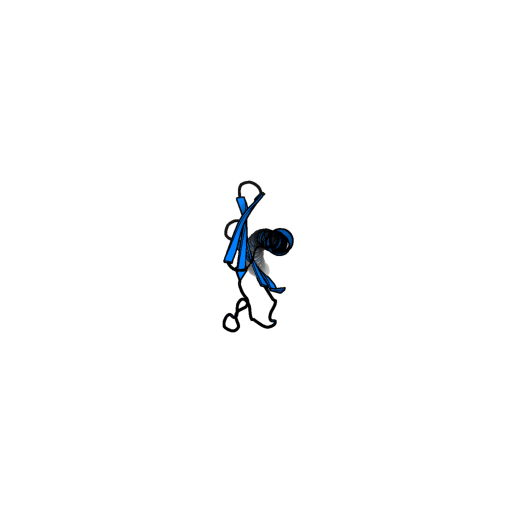 107 ? 18.564 -8.462 -14.714 1.00 69.56 107 SER A CA 1
ATOM 838 C C . SER A 1 107 ? 18.149 -6.991 -14.658 1.00 69.56 107 SER A C 1
ATOM 840 O O . SER A 1 107 ? 18.753 -6.200 -13.934 1.00 69.56 107 SER A O 1
ATOM 842 N N . ILE A 1 108 ? 17.154 -6.586 -15.444 1.00 79.31 108 ILE A N 1
ATOM 843 C CA . ILE A 1 108 ? 16.498 -5.294 -15.220 1.00 79.31 108 ILE A CA 1
ATOM 844 C C . ILE A 1 108 ? 15.589 -5.412 -14.002 1.00 79.31 108 ILE A C 1
ATOM 846 O O . ILE A 1 108 ? 15.033 -6.471 -13.716 1.00 79.31 108 ILE A O 1
ATOM 850 N N . CYS A 1 109 ? 15.417 -4.304 -13.296 1.00 86.25 109 CYS A N 1
ATOM 851 C CA . CYS A 1 109 ? 14.517 -4.228 -12.161 1.00 86.25 109 CYS A CA 1
ATOM 852 C C . CYS A 1 109 ? 13.444 -3.198 -12.482 1.00 86.25 109 CYS A C 1
ATOM 854 O O . CYS A 1 109 ? 13.731 -2.007 -12.644 1.00 86.25 109 CYS A O 1
ATOM 856 N N . ILE A 1 110 ? 12.214 -3.678 -12.623 1.00 88.94 110 ILE A N 1
ATOM 857 C CA . ILE A 1 110 ? 11.050 -2.840 -12.876 1.00 88.94 110 ILE A CA 1
ATOM 858 C C . ILE A 1 110 ? 10.302 -2.728 -11.560 1.00 88.94 110 ILE A C 1
ATOM 860 O O . ILE A 1 110 ? 9.894 -3.734 -10.978 1.00 88.94 110 ILE A O 1
ATOM 864 N N . ILE A 1 111 ? 10.114 -1.499 -11.094 1.00 91.06 111 ILE A N 1
ATOM 865 C CA . ILE A 1 111 ? 9.278 -1.218 -9.933 1.00 91.06 111 ILE A CA 1
ATOM 866 C C . ILE A 1 111 ? 8.090 -0.416 -10.419 1.00 91.06 111 ILE A C 1
ATOM 868 O O . ILE A 1 111 ? 8.241 0.632 -11.040 1.00 91.06 111 ILE A O 1
ATOM 872 N N . SER A 1 112 ? 6.901 -0.917 -10.131 1.00 93.56 112 SER A N 1
ATOM 873 C CA . SER A 1 112 ? 5.661 -0.219 -10.404 1.00 93.56 112 SER A CA 1
ATOM 874 C C . SER A 1 112 ? 4.954 0.078 -9.103 1.00 93.56 112 SER A C 1
ATOM 876 O O . SER A 1 112 ? 4.875 -0.757 -8.203 1.00 93.56 112 SER A O 1
ATOM 878 N N . THR A 1 113 ? 4.426 1.285 -9.007 1.00 94.88 113 THR A N 1
ATOM 879 C CA . THR A 1 113 ? 3.690 1.750 -7.850 1.00 94.88 113 THR A CA 1
ATOM 880 C C . THR A 1 113 ? 2.312 2.200 -8.282 1.00 94.88 113 THR A C 1
ATOM 882 O O . THR A 1 113 ? 2.182 3.156 -9.040 1.00 94.88 113 THR A O 1
ATOM 885 N N . GLY A 1 114 ? 1.286 1.519 -7.788 1.00 94.44 114 GLY A N 1
ATOM 886 C CA . GLY A 1 114 ? -0.102 1.882 -8.004 1.00 94.44 114 GLY A CA 1
ATOM 887 C C . GLY A 1 114 ? -0.641 2.698 -6.839 1.00 94.44 114 GLY A C 1
ATOM 888 O O . GLY A 1 114 ? -0.300 2.462 -5.674 1.00 94.44 114 GLY A O 1
ATOM 889 N N . LYS A 1 115 ? -1.475 3.682 -7.157 1.00 94.69 115 LYS A N 1
ATOM 890 C CA . LYS A 1 115 ? -2.073 4.609 -6.204 1.00 94.69 115 LYS A CA 1
ATOM 891 C C . LYS A 1 115 ? -3.571 4.697 -6.443 1.00 94.69 115 LYS A C 1
ATOM 893 O O . LYS A 1 115 ? -4.028 4.875 -7.569 1.00 94.69 115 LYS A O 1
ATOM 898 N N . PHE A 1 116 ? -4.325 4.603 -5.357 1.00 94.31 116 PHE A N 1
ATOM 899 C CA . PHE A 1 116 ? -5.759 4.835 -5.355 1.00 94.31 116 PHE A CA 1
ATOM 900 C C . PHE A 1 116 ? -6.165 5.500 -4.042 1.00 94.31 116 PHE A C 1
ATOM 902 O O . PHE A 1 116 ? -5.983 4.923 -2.963 1.00 94.31 116 PHE A O 1
ATOM 909 N N . LEU A 1 117 ? -6.730 6.709 -4.133 1.00 90.50 117 LEU A N 1
ATOM 910 C CA . LEU A 1 117 ? -7.008 7.562 -2.971 1.00 90.50 117 LEU A CA 1
ATOM 911 C C . LEU A 1 117 ? -5.734 7.742 -2.115 1.00 90.50 117 LEU A C 1
ATOM 913 O O . LEU A 1 117 ? -4.677 8.101 -2.637 1.00 90.50 117 LEU A O 1
ATOM 917 N N . ASP A 1 118 ? -5.829 7.453 -0.818 1.00 89.12 118 ASP A N 1
ATOM 918 C CA . ASP A 1 118 ? -4.744 7.564 0.161 1.00 89.12 118 ASP A CA 1
ATOM 919 C C . ASP A 1 118 ? -3.876 6.297 0.257 1.00 89.12 118 ASP A C 1
ATOM 921 O O . ASP A 1 118 ? -2.972 6.229 1.087 1.00 89.12 118 ASP A O 1
ATOM 925 N N . ASN A 1 119 ? -4.156 5.265 -0.549 1.00 91.69 119 ASN A N 1
ATOM 926 C CA . ASN A 1 119 ? -3.421 4.003 -0.510 1.00 91.69 119 ASN A CA 1
ATOM 927 C C . ASN A 1 119 ? -2.487 3.861 -1.706 1.00 91.69 119 ASN A C 1
ATOM 929 O O . ASN A 1 119 ? -2.856 4.118 -2.852 1.00 91.69 119 ASN A O 1
ATOM 933 N N . GLN A 1 120 ? -1.283 3.376 -1.419 1.00 93.88 120 GLN A N 1
ATOM 934 C CA . GLN A 1 120 ? -0.246 3.128 -2.405 1.00 93.88 120 GLN A CA 1
ATOM 935 C C . GLN A 1 120 ? 0.336 1.732 -2.193 1.00 93.88 120 GLN A C 1
ATOM 937 O O . GLN A 1 120 ? 0.583 1.314 -1.058 1.00 93.88 120 GLN A O 1
ATOM 942 N N . ARG A 1 121 ? 0.544 1.001 -3.287 1.00 93.06 121 ARG A N 1
ATOM 943 C CA . ARG A 1 121 ? 1.182 -0.318 -3.290 1.00 93.06 121 ARG A CA 1
ATOM 944 C C . ARG A 1 121 ? 2.260 -0.355 -4.351 1.00 93.06 121 ARG A C 1
ATOM 946 O O . ARG A 1 121 ? 2.057 0.154 -5.445 1.00 93.06 121 ARG A O 1
ATOM 953 N N . ALA A 1 122 ? 3.392 -0.956 -4.011 1.00 92.19 122 ALA A N 1
ATOM 954 C CA . ALA A 1 122 ? 4.495 -1.157 -4.932 1.00 92.19 122 ALA A CA 1
ATOM 955 C C . ALA A 1 122 ? 4.668 -2.650 -5.202 1.00 92.19 122 ALA A C 1
ATOM 957 O O . ALA A 1 122 ? 4.560 -3.470 -4.289 1.00 92.19 122 ALA A O 1
ATOM 958 N N . VAL A 1 123 ? 4.943 -2.972 -6.457 1.00 91.19 123 VAL A N 1
ATOM 959 C CA . VAL A 1 123 ? 5.304 -4.301 -6.936 1.00 91.19 123 VAL A CA 1
ATOM 960 C C . VAL A 1 123 ? 6.634 -4.154 -7.654 1.00 91.19 123 VAL A C 1
ATOM 962 O O . VAL A 1 123 ? 6.838 -3.194 -8.397 1.00 91.19 123 VAL A O 1
ATOM 965 N N . SER A 1 124 ? 7.553 -5.078 -7.410 1.00 88.12 124 SER A N 1
ATOM 966 C CA . SER A 1 124 ? 8.825 -5.148 -8.118 1.00 88.12 124 SER A CA 1
ATOM 967 C C . SER A 1 124 ? 8.945 -6.483 -8.834 1.00 88.12 124 SER A C 1
ATOM 969 O O . SER A 1 124 ? 8.503 -7.517 -8.333 1.00 88.12 124 SER A O 1
ATOM 971 N N . SER A 1 125 ? 9.547 -6.448 -10.016 1.00 84.25 125 SER A N 1
ATOM 972 C CA . SER A 1 125 ? 9.887 -7.634 -10.787 1.00 84.25 125 SER A CA 1
ATOM 973 C C . SER A 1 125 ? 11.313 -7.509 -11.306 1.00 84.25 125 SER A C 1
ATOM 975 O O . SER A 1 125 ? 11.715 -6.449 -11.793 1.00 84.25 125 SER A O 1
ATOM 977 N N . ASN A 1 126 ? 12.069 -8.596 -11.173 1.00 78.06 126 ASN A N 1
ATOM 978 C CA . ASN A 1 126 ? 13.444 -8.711 -11.640 1.00 78.06 126 ASN A CA 1
ATOM 979 C C . ASN A 1 126 ? 13.479 -9.762 -12.747 1.00 78.06 126 ASN A C 1
ATOM 981 O O . ASN A 1 126 ? 12.993 -10.875 -12.533 1.00 78.06 126 ASN A O 1
ATOM 985 N N . TYR A 1 127 ? 14.051 -9.414 -13.899 1.00 69.25 127 TYR A N 1
ATOM 986 C CA . TYR A 1 127 ? 14.160 -10.315 -15.047 1.00 69.25 127 TYR A CA 1
ATOM 987 C C . TYR A 1 127 ? 15.488 -10.129 -15.760 1.00 69.25 127 TYR A C 1
ATOM 989 O O . TYR A 1 127 ? 15.781 -8.961 -16.099 1.00 69.25 127 TYR A O 1
#

Foldseek 3Di:
DVVVVVVVVVVVVVVVVVVVVVVVVVVVVVVVVVVVVVLVVQQVLQVVQQVVLVVVVVCCCPPVVDAAPDKDKDFPDQDPNKTWMKIKHKHDADCPDPQHHPPDPDWIKIKMWIDTDPYIDIDIDID

Radius of gyration: 27.38 Å; chains: 1; bounding box: 67×24×79 Å